Protein AF-G0P8R2-F1 (afdb_monomer_lite)

Secondary structure (DSSP, 8-state):
-HHHHTT-----HHHHHHHHHHHHHHHHHTTSS-----SGGGG---

pLDDT: mean 87.16, std 11.94, range [48.34, 96.94]

Organism: Caenorhabditis brenneri (NCBI:txid135651)

Foldseek 3Di:
DVCVVVVPDDQDPVLVVVQQVQQCVVQVVVVHSGHHDPDPVSSPDD

Radius of gyration: 13.18 Å; chains: 1; bounding box: 28×16×35 Å

Structure (mmCIF, N/CA/C/O backbone):
data_AF-G0P8R2-F1
#
_entry.id   AF-G0P8R2-F1
#
loop_
_atom_site.group_PDB
_atom_site.id
_atom_site.type_symbol
_atom_site.label_atom_id
_atom_site.label_alt_id
_atom_site.label_comp_id
_atom_site.label_asym_id
_atom_site.label_entity_id
_atom_site.label_seq_id
_atom_site.pdbx_PDB_ins_code
_atom_site.Cartn_x
_atom_site.Cartn_y
_atom_site.Cartn_z
_atom_site.occupancy
_atom_site.B_iso_or_equiv
_atom_site.auth_seq_id
_atom_site.auth_comp_id
_atom_site.auth_asym_id
_atom_site.auth_atom_id
_atom_site.pdbx_PDB_model_num
ATOM 1 N N . MET A 1 1 ? 10.372 0.293 -23.754 1.00 74.00 1 MET A N 1
ATOM 2 C CA . MET A 1 1 ? 10.269 1.075 -22.495 1.00 74.00 1 MET A CA 1
ATOM 3 C C . MET A 1 1 ? 11.435 0.649 -21.627 1.00 74.00 1 MET A C 1
ATOM 5 O O . MET A 1 1 ? 11.513 -0.523 -21.277 1.00 74.00 1 MET A O 1
ATOM 9 N N . LEU A 1 2 ? 12.317 1.586 -21.279 1.00 89.62 2 LEU A N 1
ATOM 10 C CA . LEU A 1 2 ? 13.609 1.328 -20.630 1.00 89.62 2 LEU A CA 1
ATOM 11 C C . LEU A 1 2 ? 13.542 0.404 -19.398 1.00 89.62 2 LEU A C 1
ATOM 13 O O . LEU A 1 2 ? 14.437 -0.406 -19.178 1.00 89.62 2 LEU A O 1
ATOM 17 N N . LEU A 1 3 ? 12.471 0.508 -18.605 1.00 86.69 3 LEU A N 1
ATOM 18 C CA . LEU A 1 3 ? 12.255 -0.325 -17.417 1.00 86.69 3 LEU A CA 1
ATOM 19 C C . LEU A 1 3 ? 11.943 -1.785 -17.769 1.00 86.69 3 LEU A C 1
ATOM 21 O O . LEU A 1 3 ? 12.502 -2.693 -17.159 1.00 86.69 3 LEU A O 1
ATOM 25 N N . ALA A 1 4 ? 11.105 -2.011 -18.784 1.00 82.75 4 ALA A N 1
ATOM 26 C CA . ALA A 1 4 ? 10.762 -3.350 -19.256 1.00 82.75 4 ALA A CA 1
ATOM 27 C C . ALA A 1 4 ? 11.976 -4.050 -19.887 1.00 82.75 4 ALA A C 1
ATOM 29 O O . ALA A 1 4 ? 12.233 -5.217 -19.605 1.00 82.75 4 ALA A O 1
ATOM 30 N N . GLU A 1 5 ? 12.770 -3.317 -20.672 1.00 91.44 5 GLU A N 1
ATOM 31 C CA . GLU A 1 5 ? 14.010 -3.819 -21.286 1.00 91.44 5 GLU A CA 1
ATOM 32 C C . GLU A 1 5 ? 15.047 -4.222 -20.230 1.00 91.44 5 GLU A C 1
ATOM 34 O O . GLU A 1 5 ? 15.721 -5.242 -20.365 1.00 91.44 5 GLU A O 1
ATOM 39 N N . ARG A 1 6 ? 15.123 -3.463 -19.131 1.00 93.19 6 ARG A N 1
ATOM 40 C CA . ARG A 1 6 ? 15.996 -3.755 -17.987 1.00 93.19 6 ARG A CA 1
ATOM 41 C C . ARG A 1 6 ? 15.395 -4.734 -16.981 1.00 93.19 6 ARG A C 1
ATOM 43 O O . ARG A 1 6 ? 16.020 -4.985 -15.955 1.00 93.19 6 ARG A O 1
ATOM 50 N N . LYS A 1 7 ? 14.207 -5.283 -17.263 1.00 88.19 7 LYS A N 1
ATOM 51 C CA . LYS A 1 7 ? 13.466 -6.196 -16.378 1.00 88.19 7 LYS A CA 1
ATOM 52 C C . LYS A 1 7 ? 13.302 -5.646 -14.955 1.00 88.19 7 LYS A C 1
ATOM 54 O O . LYS A 1 7 ? 13.281 -6.412 -13.997 1.00 88.19 7 LYS A O 1
ATOM 59 N N . VAL A 1 8 ? 13.195 -4.324 -14.815 1.00 88.00 8 VAL A N 1
ATOM 60 C CA . VAL A 1 8 ? 12.978 -3.674 -13.520 1.00 88.00 8 VAL A CA 1
ATOM 61 C C . VAL A 1 8 ? 11.496 -3.808 -13.177 1.00 88.00 8 VAL A C 1
ATOM 63 O O . VAL A 1 8 ? 10.665 -3.286 -13.927 1.00 88.00 8 VAL A O 1
ATOM 66 N N . PRO A 1 9 ? 11.133 -4.493 -12.079 1.00 85.06 9 PRO A N 1
ATOM 67 C CA . PRO A 1 9 ? 9.750 -4.549 -11.634 1.00 85.06 9 PRO A CA 1
ATOM 68 C C . PRO A 1 9 ? 9.268 -3.145 -11.272 1.00 85.06 9 PRO A C 1
ATOM 70 O O . PRO A 1 9 ? 9.971 -2.392 -10.600 1.00 85.06 9 PRO A O 1
ATOM 73 N N . PHE A 1 10 ? 8.062 -2.795 -11.703 1.00 87.12 10 PHE A N 1
ATOM 74 C CA . PHE A 1 10 ? 7.425 -1.540 -11.335 1.00 87.12 10 PHE A CA 1
ATOM 75 C C . PHE A 1 10 ? 5.937 -1.763 -11.093 1.00 87.12 10 PHE A C 1
ATOM 77 O O . PHE A 1 10 ? 5.330 -2.684 -11.639 1.00 87.12 10 PHE A O 1
ATOM 84 N N . ILE A 1 11 ? 5.357 -0.890 -10.279 1.00 87.50 11 ILE A N 1
ATOM 85 C CA . ILE A 1 11 ? 3.923 -0.850 -10.018 1.00 87.50 11 ILE A CA 1
ATOM 86 C C . ILE A 1 11 ? 3.360 0.293 -10.859 1.00 87.50 11 ILE A C 1
ATOM 88 O O . ILE A 1 11 ? 3.823 1.430 -10.764 1.00 87.50 11 ILE A O 1
ATOM 92 N N . SER A 1 12 ? 2.397 -0.012 -11.727 1.00 91.06 12 SER A N 1
ATOM 93 C CA . SER A 1 12 ? 1.672 1.019 -12.468 1.00 91.06 12 SER A CA 1
ATOM 94 C C . SER A 1 12 ? 0.726 1.782 -11.538 1.00 91.06 12 SER A C 1
ATOM 96 O O . SER A 1 12 ? 0.373 1.307 -10.460 1.00 91.06 12 SER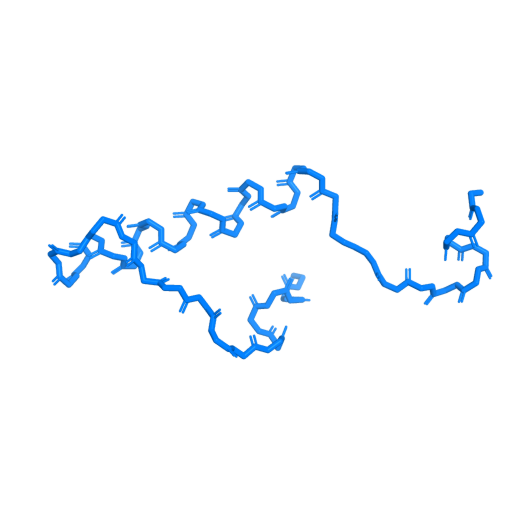 A O 1
ATOM 98 N N . TRP A 1 13 ? 0.253 2.950 -11.972 1.00 92.06 13 TRP A N 1
ATOM 99 C CA . TRP A 1 13 ? -0.743 3.707 -11.209 1.00 92.06 13 TRP A CA 1
ATOM 100 C C . TRP A 1 13 ? -2.021 2.898 -10.930 1.00 92.06 13 TRP A C 1
ATOM 102 O O . TRP A 1 13 ? -2.567 2.953 -9.830 1.00 92.06 13 TRP A O 1
ATOM 112 N N . ASP A 1 14 ? -2.478 2.100 -11.897 1.00 94.00 14 ASP A N 1
ATOM 113 C CA . ASP A 1 14 ? -3.656 1.248 -11.718 1.00 94.00 14 ASP A CA 1
ATOM 114 C C . ASP A 1 14 ? -3.413 0.121 -10.716 1.00 94.00 14 ASP A C 1
ATOM 116 O O . ASP A 1 14 ? -4.258 -0.117 -9.856 1.00 94.00 14 ASP A O 1
ATOM 120 N N . ALA A 1 15 ? -2.237 -0.510 -10.757 1.00 90.44 15 ALA A N 1
ATOM 121 C CA . ALA A 1 15 ? -1.853 -1.506 -9.762 1.00 90.44 15 ALA A CA 1
ATOM 122 C C . ALA A 1 15 ? -1.741 -0.890 -8.356 1.00 90.44 15 ALA A C 1
ATOM 124 O O . ALA A 1 15 ? -2.198 -1.483 -7.382 1.00 90.44 15 ALA A O 1
ATOM 125 N N . TRP A 1 16 ? -1.218 0.335 -8.245 1.00 92.81 16 TRP A N 1
ATOM 126 C CA . TRP A 1 16 ? -1.167 1.057 -6.973 1.00 92.81 16 TRP A CA 1
ATOM 127 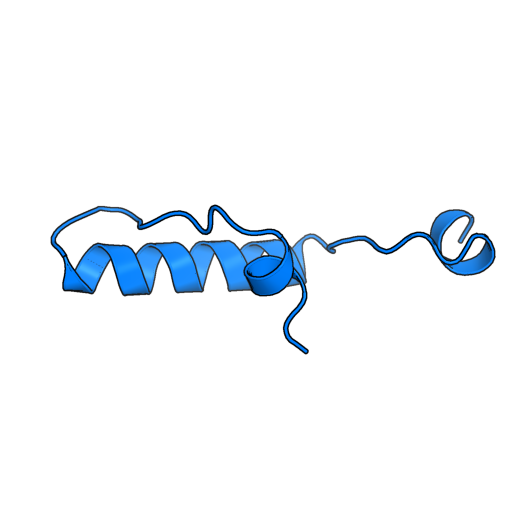C C . TRP A 1 16 ? -2.565 1.335 -6.403 1.00 92.81 16 TRP A C 1
ATOM 129 O O . TRP A 1 16 ? -2.781 1.142 -5.209 1.00 92.81 16 TRP A O 1
ATOM 139 N N . LYS A 1 17 ? -3.540 1.717 -7.241 1.00 95.56 17 LYS A N 1
ATOM 140 C CA . LYS A 1 17 ? -4.932 1.914 -6.794 1.00 95.56 17 LYS A CA 1
ATOM 141 C C . LYS A 1 17 ? -5.551 0.633 -6.228 1.00 95.56 17 LYS A C 1
ATOM 143 O O . LYS A 1 17 ? -6.326 0.716 -5.280 1.00 95.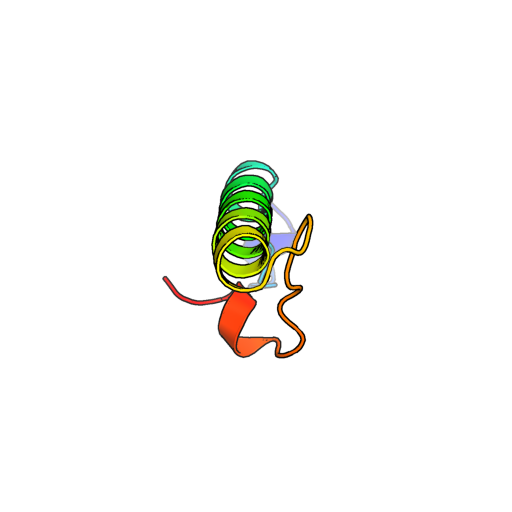56 17 LYS A O 1
ATOM 148 N N . LEU A 1 18 ? -5.212 -0.535 -6.781 1.00 94.25 18 LEU A N 1
ATOM 149 C CA . LEU A 1 18 ? -5.670 -1.820 -6.241 1.00 94.25 18 LEU A CA 1
ATOM 150 C C . LEU A 1 18 ? -5.104 -2.066 -4.838 1.00 94.25 18 LEU A C 1
ATOM 152 O O . LEU A 1 18 ? -5.851 -2.457 -3.944 1.00 94.25 18 LEU A O 1
ATOM 156 N N . ILE A 1 19 ? -3.817 -1.779 -4.630 1.00 92.38 19 ILE A N 1
ATOM 157 C CA . ILE A 1 19 ? -3.175 -1.885 -3.313 1.00 92.38 19 ILE A CA 1
ATOM 158 C C . ILE A 1 19 ? -3.827 -0.916 -2.318 1.00 92.38 19 ILE A C 1
ATOM 160 O O . ILE A 1 19 ? -4.244 -1.341 -1.245 1.00 92.38 19 ILE A O 1
ATOM 164 N N . ASP A 1 20 ? -3.997 0.360 -2.682 1.00 94.25 20 ASP A N 1
ATOM 165 C CA . ASP A 1 20 ? -4.634 1.359 -1.806 1.00 94.25 20 ASP A CA 1
ATOM 166 C C . ASP A 1 20 ? -6.069 0.950 -1.422 1.00 94.25 20 ASP A C 1
ATOM 168 O O . ASP A 1 20 ? -6.483 1.137 -0.277 1.00 94.25 20 ASP A O 1
ATOM 172 N N . GLN A 1 21 ? -6.817 0.332 -2.342 1.00 95.81 21 GLN A N 1
ATOM 173 C CA . GLN A 1 21 ? -8.149 -0.194 -2.051 1.00 95.81 21 GLN A CA 1
ATOM 174 C C . GLN A 1 21 ? -8.104 -1.343 -1.032 1.00 95.81 21 GLN A C 1
ATOM 176 O O . GLN A 1 21 ? -8.855 -1.325 -0.056 1.00 95.81 21 GLN A O 1
ATOM 181 N N . GLN A 1 22 ? -7.193 -2.302 -1.207 1.00 94.06 22 GLN A N 1
ATOM 182 C CA . GLN A 1 22 ? -7.033 -3.421 -0.275 1.00 94.06 22 GLN A CA 1
ATOM 183 C C . GLN A 1 22 ? -6.615 -2.953 1.127 1.00 94.06 22 GLN A C 1
ATOM 185 O O . GLN A 1 22 ? -7.155 -3.442 2.120 1.00 94.06 22 GLN A O 1
ATOM 190 N N . GLU A 1 23 ? -5.707 -1.976 1.225 1.00 95.06 23 GLU A N 1
ATOM 191 C CA . GLU A 1 23 ? -5.298 -1.388 2.507 1.00 95.06 23 GLU A CA 1
ATOM 192 C C . GLU A 1 23 ? -6.485 -0.737 3.228 1.00 95.06 23 GLU A C 1
ATOM 194 O O . GLU A 1 23 ? -6.658 -0.901 4.439 1.00 95.06 23 GLU A O 1
ATOM 199 N N . ARG A 1 24 ? -7.339 -0.006 2.499 1.00 96.94 24 ARG A N 1
ATOM 200 C CA . ARG A 1 24 ? -8.559 0.591 3.065 1.00 96.94 24 ARG A CA 1
ATOM 201 C C . ARG A 1 24 ? -9.534 -0.473 3.543 1.00 96.94 24 ARG A C 1
ATOM 203 O O . ARG A 1 24 ? -10.095 -0.332 4.627 1.00 96.94 24 ARG A O 1
ATOM 210 N N . ASP A 1 25 ? -9.727 -1.533 2.766 1.00 95.94 25 ASP A N 1
ATOM 211 C CA . ASP A 1 25 ? -10.656 -2.602 3.126 1.00 95.94 25 ASP A CA 1
ATOM 212 C C . ASP A 1 25 ? -10.184 -3.373 4.366 1.00 95.94 25 ASP A C 1
ATOM 214 O O . ASP A 1 25 ? -10.992 -3.624 5.259 1.00 95.94 25 ASP A O 1
ATOM 218 N N . GLN A 1 26 ? -8.879 -3.631 4.512 1.00 94.94 26 GLN A N 1
ATOM 219 C CA . GLN A 1 26 ? -8.322 -4.183 5.755 1.00 94.94 26 GLN A CA 1
ATOM 220 C C . GLN A 1 26 ? -8.416 -3.208 6.933 1.00 94.94 26 GLN A C 1
ATOM 222 O O . GLN A 1 26 ? -8.716 -3.615 8.057 1.00 94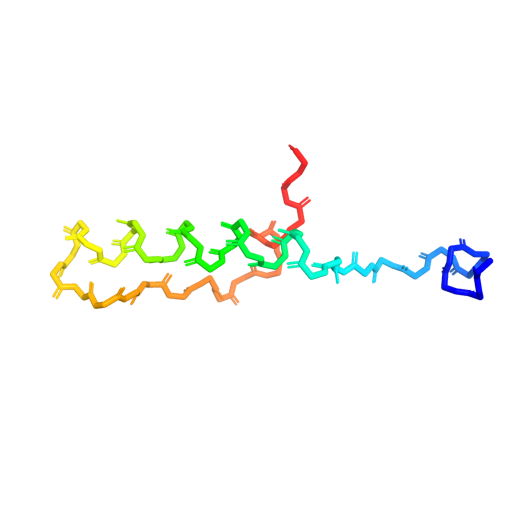.94 26 GLN A O 1
ATOM 227 N N . GLY A 1 27 ? -8.214 -1.912 6.683 1.00 96.94 27 GLY A N 1
ATOM 228 C CA . GLY A 1 27 ? -8.407 -0.874 7.693 1.00 96.94 27 GLY A CA 1
ATOM 229 C C . GLY A 1 27 ? -9.819 -0.899 8.273 1.00 96.94 27 GLY A C 1
ATOM 230 O O . GLY A 1 27 ? -9.973 -0.923 9.494 1.00 96.94 27 GLY A O 1
ATOM 231 N N . LYS A 1 28 ? -10.848 -0.990 7.418 1.00 96.44 28 LYS A N 1
ATOM 232 C CA . LYS A 1 28 ? -12.257 -1.041 7.848 1.00 96.44 28 LYS A CA 1
ATOM 233 C C . LYS A 1 28 ? -12.533 -2.187 8.823 1.00 96.44 28 LYS A C 1
ATOM 235 O O . LYS A 1 28 ? -13.267 -1.981 9.784 1.00 96.44 28 LYS A O 1
ATOM 240 N N . LEU A 1 29 ? -11.917 -3.356 8.620 1.00 94.44 29 LEU A N 1
ATOM 241 C CA . LEU A 1 29 ? -12.082 -4.520 9.505 1.00 94.44 29 LEU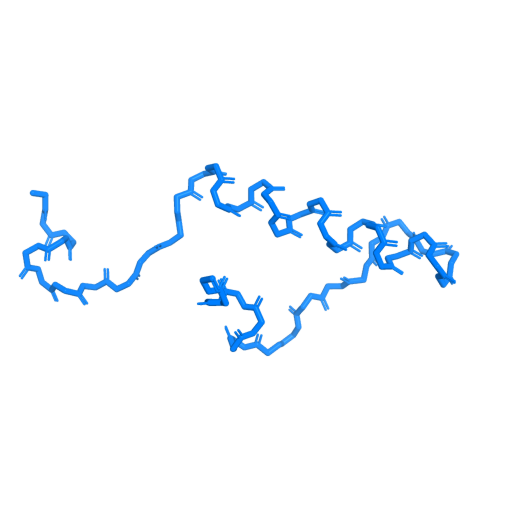 A CA 1
ATOM 242 C C . LEU A 1 29 ? -11.572 -4.267 10.931 1.00 94.44 29 LEU A C 1
ATOM 244 O O . LEU A 1 29 ? -12.031 -4.908 11.870 1.00 94.44 29 LEU A O 1
ATOM 248 N N . THR A 1 30 ? -10.634 -3.333 11.098 1.00 94.06 30 THR A N 1
ATOM 249 C CA . THR A 1 30 ? -10.019 -2.989 12.389 1.00 94.06 30 THR A CA 1
ATOM 250 C C . THR A 1 30 ? -10.437 -1.607 12.903 1.00 94.06 30 THR A C 1
ATOM 252 O O . THR A 1 30 ? -9.886 -1.123 13.890 1.00 94.06 30 THR A O 1
ATOM 255 N N . GLY A 1 31 ? -11.402 -0.951 12.245 1.00 95.69 31 GLY A N 1
ATOM 256 C CA . GLY A 1 31 ? -11.857 0.400 12.593 1.00 95.69 31 GLY A CA 1
ATOM 257 C C . GLY A 1 31 ? -10.892 1.523 12.189 1.00 95.69 31 GLY A C 1
ATOM 258 O O . GLY A 1 31 ? -11.034 2.654 12.650 1.00 95.69 31 GLY A O 1
ATOM 259 N N . LYS A 1 32 ? -9.906 1.238 11.333 1.00 96.44 32 LYS A N 1
ATOM 260 C CA . LYS A 1 32 ? -8.946 2.212 10.797 1.00 96.44 32 LYS A CA 1
ATOM 261 C C . LYS A 1 32 ? -9.362 2.694 9.405 1.00 96.44 32 LYS A C 1
ATOM 263 O O . LYS A 1 32 ? -10.086 2.023 8.680 1.00 96.44 32 LYS A O 1
ATOM 268 N N . ILE A 1 33 ? -8.822 3.841 8.985 1.00 95.44 33 ILE A N 1
ATOM 269 C CA . ILE A 1 33 ? -8.992 4.346 7.607 1.00 95.44 33 ILE A CA 1
ATOM 270 C C . ILE A 1 33 ? -8.323 3.407 6.593 1.00 95.44 33 ILE A C 1
ATOM 272 O O . ILE A 1 33 ? -8.850 3.181 5.506 1.00 95.44 33 ILE A O 1
ATOM 276 N N . ARG A 1 34 ? -7.141 2.891 6.943 1.00 95.69 34 ARG A N 1
ATOM 277 C CA . ARG A 1 34 ? -6.384 1.913 6.162 1.00 95.69 34 ARG A CA 1
ATOM 278 C C . ARG A 1 34 ? -5.440 1.133 7.069 1.00 95.69 34 ARG A C 1
ATOM 280 O O . ARG A 1 34 ? -5.011 1.660 8.096 1.00 95.69 34 ARG A O 1
ATOM 287 N N . GLU A 1 35 ? -5.081 -0.066 6.647 1.00 95.62 35 GLU A N 1
ATOM 288 C CA . GLU A 1 35 ? -4.007 -0.868 7.220 1.00 95.62 35 GLU A CA 1
ATOM 289 C C . GLU A 1 35 ? -2.952 -1.084 6.136 1.00 95.62 35 GLU A C 1
ATOM 291 O O . GLU A 1 35 ? -3.243 -1.688 5.105 1.00 95.62 35 GLU A O 1
ATOM 296 N N . LYS A 1 36 ? -1.753 -0.522 6.327 1.00 92.56 36 LYS A N 1
ATOM 297 C CA . LYS A 1 36 ? -0.740 -0.499 5.267 1.00 92.56 36 LYS A CA 1
ATOM 298 C C . LYS A 1 36 ? -0.026 -1.834 5.144 1.00 92.56 36 LYS A C 1
ATOM 300 O O . LYS A 1 36 ? 0.353 -2.438 6.149 1.00 92.56 36 LYS A O 1
ATOM 305 N N . PHE A 1 37 ? 0.259 -2.250 3.917 1.00 90.50 37 PHE A N 1
ATOM 306 C CA . PHE A 1 37 ? 1.161 -3.373 3.701 1.00 90.50 37 PHE A CA 1
ATOM 307 C C . PHE A 1 37 ? 2.594 -2.946 4.023 1.00 90.50 37 PHE A C 1
ATOM 309 O O . PHE A 1 37 ? 3.101 -1.950 3.519 1.00 90.50 37 PHE A O 1
ATOM 316 N N . THR A 1 38 ? 3.257 -3.692 4.901 1.00 87.50 38 THR A N 1
ATOM 317 C CA . THR A 1 38 ? 4.626 -3.387 5.350 1.00 87.50 38 THR A CA 1
ATOM 318 C C . THR A 1 38 ? 5.674 -4.313 4.743 1.00 87.50 38 THR A C 1
ATOM 320 O O . THR A 1 38 ? 6.865 -4.041 4.863 1.00 87.50 38 THR A O 1
ATOM 323 N N . THR A 1 39 ? 5.255 -5.390 4.073 1.00 81.94 39 THR A N 1
ATOM 324 C CA . THR A 1 39 ? 6.154 -6.365 3.447 1.00 81.94 39 THR A CA 1
ATOM 325 C C . THR A 1 39 ? 6.036 -6.319 1.932 1.00 81.94 39 THR A C 1
ATOM 327 O O . THR A 1 39 ? 4.937 -6.288 1.382 1.00 81.94 39 THR A O 1
ATOM 330 N N . PHE A 1 40 ? 7.184 -6.327 1.252 1.00 70.31 40 PHE A N 1
ATOM 331 C CA . PHE A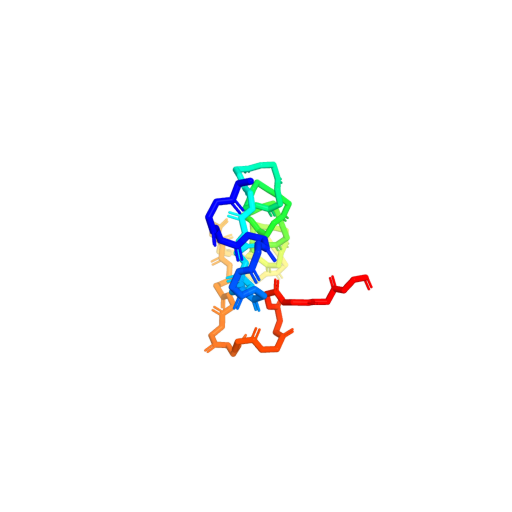 1 40 ? 7.273 -6.145 -0.200 1.00 70.31 40 PHE A CA 1
ATOM 332 C C . PHE A 1 40 ? 6.536 -7.241 -0.990 1.00 70.31 40 PHE A C 1
ATOM 334 O O . PHE A 1 40 ? 5.957 -6.975 -2.039 1.00 70.31 40 PHE A O 1
ATOM 341 N N . GLU A 1 41 ? 6.485 -8.461 -0.451 1.00 68.12 41 GLU A N 1
ATOM 342 C CA . GLU A 1 41 ? 5.758 -9.600 -1.033 1.00 68.12 41 GLU A CA 1
ATOM 343 C C . GLU A 1 41 ? 4.264 -9.305 -1.216 1.00 68.12 41 GLU A C 1
ATOM 345 O O . GLU A 1 41 ? 3.667 -9.733 -2.201 1.00 68.12 41 GLU A O 1
ATOM 350 N N . LYS A 1 42 ? 3.670 -8.506 -0.320 1.00 62.03 42 LYS A N 1
ATOM 351 C CA . LYS A 1 42 ? 2.252 -8.125 -0.391 1.00 62.03 42 LYS A CA 1
ATOM 352 C C . LYS A 1 42 ? 1.948 -7.117 -1.501 1.00 62.03 42 LYS A C 1
ATOM 354 O O . LYS A 1 42 ? 0.786 -6.916 -1.824 1.00 62.03 42 LYS A O 1
ATOM 359 N N . PHE A 1 43 ? 2.968 -6.500 -2.097 1.00 63.69 43 PHE A N 1
ATOM 360 C CA . PHE A 1 43 ? 2.809 -5.563 -3.212 1.00 63.69 43 PHE A CA 1
ATOM 361 C C . PHE A 1 43 ? 2.933 -6.240 -4.586 1.00 63.69 43 PHE A C 1
ATOM 363 O O . PHE A 1 43 ? 2.573 -5.634 -5.592 1.00 63.69 43 PHE A O 1
ATOM 370 N N . LEU A 1 44 ? 3.459 -7.471 -4.644 1.00 65.62 44 LEU A N 1
ATOM 371 C CA . LEU A 1 44 ? 3.783 -8.179 -5.892 1.00 65.62 44 LEU A CA 1
ATOM 372 C C . LEU A 1 44 ? 2.886 -9.394 -6.177 1.00 65.62 44 LEU A C 1
ATOM 374 O O . LEU A 1 44 ? 3.146 -10.111 -7.145 1.00 65.62 44 LEU A O 1
ATOM 378 N N . SER A 1 45 ? 1.851 -9.652 -5.372 1.00 55.09 45 SER A N 1
ATOM 379 C CA . SER A 1 45 ? 0.944 -10.779 -5.617 1.00 55.09 45 SER A CA 1
ATOM 380 C C . SER A 1 45 ? 0.171 -10.569 -6.928 1.00 55.09 45 SER A C 1
ATOM 382 O O . SER A 1 45 ? -0.662 -9.663 -7.015 1.00 55.09 45 SER A O 1
ATOM 384 N N . LYS A 1 46 ? 0.496 -11.384 -7.939 1.00 48.34 46 LYS A N 1
ATOM 385 C CA . LYS A 1 46 ? -0.247 -11.526 -9.200 1.00 48.34 46 LYS A CA 1
ATOM 386 C C . LYS A 1 46 ? -1.533 -12.312 -9.001 1.00 48.34 46 LYS A C 1
ATOM 388 O O . LYS A 1 46 ? -1.495 -13.280 -8.210 1.00 48.34 46 LYS A O 1
#

Sequence (46 aa):
MLLAERKVPFISWDAWKLIDQQERDQGKLTGKIREKFTTFEKFLSK